Protein AF-A0A5N6Y9G9-F1 (afdb_monomer)

Sequence (95 aa):
MEILKATGQRFLAAAGPYSNHQIAESSEENFPEVASRLHEQVAVPSTGLRFMVDTSPMKKILGISFRPLQDSVIETVSSVLEVIFALSRTMFIKF

Secondary structure (DSSP, 8-state):
---GGGTT-----------HHHHHHHHHHH-HHHHTTSPPP-PPPS-S-PPP---HHHHHHH--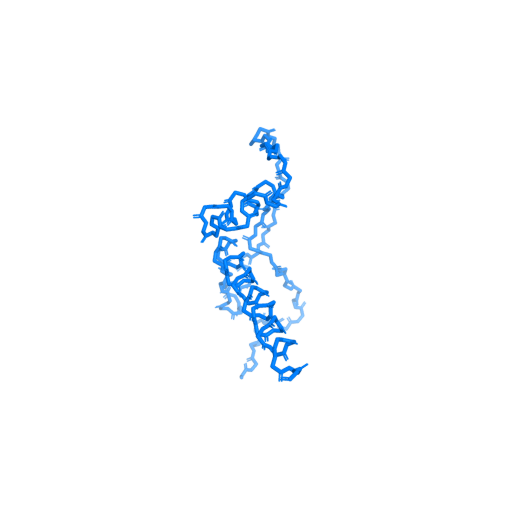-PPPHHHHHHHHHHHHHHHHHHHHHHHTT--

Radius of gyration: 19.17 Å; Cα contacts (8 Å, |Δi|>4): 55; chains: 1; bounding box: 38×26×59 Å

Foldseek 3Di:
DDQPVCPPDDADPDQWDDDPLVLLVLCCVQPVVCVVVDDDRDDDDPDDDDDDDDRVCCCPRVVDHDDDPSVVSNVVVVVVVVVVVVVVVVVVPPD

Solvent-accessible surface area (backbone atoms only — not comparable to full-atom values): 6318 Å² total; per-residue (Å²): 135,86,61,77,88,53,68,97,62,85,77,60,94,62,78,70,92,84,53,73,39,60,54,50,52,50,43,37,78,77,35,66,88,51,42,89,75,54,76,88,80,64,82,74,79,84,81,68,93,69,91,81,80,87,34,60,60,35,40,77,71,71,66,47,77,72,74,57,68,59,62,55,49,51,55,50,53,50,55,52,49,54,51,54,53,52,52,53,57,62,63,73,71,75,126

Structure (mmCIF, N/CA/C/O backbone):
data_AF-A0A5N6Y9G9-F1
#
_entry.id   AF-A0A5N6Y9G9-F1
#
loop_
_atom_site.group_PDB
_atom_site.id
_atom_site.type_symbol
_atom_site.label_atom_id
_atom_site.label_alt_id
_atom_site.label_comp_id
_atom_site.label_asym_id
_atom_site.label_entity_id
_atom_site.label_seq_id
_atom_site.pdbx_PDB_ins_code
_atom_site.Cartn_x
_atom_site.Cartn_y
_atom_site.Cartn_z
_atom_site.occupancy
_atom_site.B_iso_or_equiv
_atom_site.auth_seq_id
_atom_site.auth_comp_id
_atom_site.auth_asym_id
_atom_site.auth_atom_id
_atom_site.pdbx_PDB_model_num
ATOM 1 N N . MET A 1 1 ? -22.063 -9.953 9.340 1.00 64.56 1 MET A N 1
ATOM 2 C CA . MET A 1 1 ? -22.439 -9.679 10.743 1.00 64.56 1 MET A CA 1
ATOM 3 C C . MET A 1 1 ? -21.906 -8.302 11.092 1.00 64.56 1 MET A C 1
ATOM 5 O O . MET A 1 1 ? -20.766 -8.018 10.749 1.00 64.56 1 MET A O 1
ATOM 9 N N . GLU A 1 2 ? -22.735 -7.433 11.658 1.00 80.62 2 GLU A N 1
ATOM 10 C CA . GLU A 1 2 ? -22.360 -6.057 12.003 1.00 80.62 2 GLU A CA 1
ATOM 11 C C . GLU A 1 2 ? -21.494 -6.020 13.278 1.00 80.62 2 GLU A C 1
ATOM 13 O O . GLU A 1 2 ? -21.703 -6.816 14.195 1.00 80.62 2 GLU A O 1
ATOM 18 N N . ILE A 1 3 ? -20.511 -5.113 13.343 1.00 90.69 3 ILE A N 1
ATOM 19 C CA . ILE A 1 3 ? -19.613 -4.953 14.497 1.00 90.69 3 ILE A CA 1
ATOM 20 C C . ILE A 1 3 ? -20.118 -3.783 15.343 1.00 90.69 3 ILE A C 1
ATOM 22 O O . ILE A 1 3 ? -19.809 -2.635 15.050 1.00 90.69 3 ILE A O 1
ATOM 26 N N . LEU A 1 4 ? -20.841 -4.061 16.433 1.00 93.69 4 LEU A N 1
ATOM 27 C CA . LEU A 1 4 ? -21.430 -3.021 17.299 1.00 93.69 4 LEU A CA 1
ATOM 28 C C . LEU A 1 4 ? -20.407 -1.999 17.825 1.00 93.69 4 LEU A C 1
ATOM 30 O O . LEU A 1 4 ? -20.722 -0.827 18.004 1.00 93.69 4 LEU A O 1
ATOM 34 N N . LYS A 1 5 ? -19.155 -2.421 18.047 1.00 93.94 5 LYS A N 1
ATOM 35 C CA . LYS A 1 5 ? -18.071 -1.521 18.476 1.00 93.94 5 LYS A CA 1
ATOM 36 C C . LYS A 1 5 ? -17.685 -0.489 17.410 1.00 93.94 5 LYS A C 1
ATOM 38 O O . LYS A 1 5 ? -17.033 0.486 17.755 1.00 93.94 5 LYS A O 1
ATOM 43 N N . ALA A 1 6 ? -18.052 -0.691 16.145 1.00 94.94 6 ALA A N 1
ATOM 44 C CA . ALA A 1 6 ? -17.754 0.230 15.052 1.00 94.94 6 ALA A CA 1
ATOM 45 C C . ALA A 1 6 ? -18.750 1.400 14.946 1.00 94.94 6 ALA A C 1
ATOM 47 O O . ALA A 1 6 ? -18.464 2.378 14.254 1.00 94.94 6 ALA A O 1
ATOM 48 N N . THR A 1 7 ? -19.894 1.332 15.634 1.00 94.94 7 THR A N 1
ATOM 49 C CA . THR A 1 7 ? -20.942 2.358 15.577 1.00 94.94 7 THR A CA 1
ATOM 50 C C . THR A 1 7 ? -20.417 3.731 15.998 1.00 94.94 7 THR A C 1
ATOM 52 O O . THR A 1 7 ? -19.802 3.881 17.051 1.00 94.94 7 THR A O 1
ATOM 55 N N . GLY A 1 8 ? -20.666 4.745 15.164 1.00 95.00 8 GLY A N 1
ATOM 56 C CA . GLY A 1 8 ? -20.258 6.132 15.416 1.00 95.00 8 GLY A CA 1
ATOM 57 C C . GLY A 1 8 ? -18.765 6.423 15.217 1.00 95.00 8 GLY A C 1
ATOM 58 O O . GLY A 1 8 ? -18.345 7.556 15.440 1.00 95.00 8 GLY A O 1
ATOM 59 N N . GLN A 1 9 ? -17.959 5.445 14.786 1.00 95.06 9 GLN A N 1
ATOM 60 C CA . GLN A 1 9 ? -16.524 5.632 14.562 1.00 95.06 9 GLN A CA 1
ATOM 61 C C . GLN A 1 9 ? -16.193 5.898 13.091 1.00 95.06 9 GLN A C 1
ATOM 63 O O . GLN A 1 9 ? -16.831 5.375 12.178 1.00 95.06 9 GLN A O 1
ATOM 68 N N . ARG A 1 10 ? -15.142 6.692 12.859 1.00 95.00 10 ARG A N 1
ATOM 69 C CA . ARG A 1 10 ? -14.519 6.854 11.540 1.00 95.00 10 ARG A CA 1
ATOM 70 C C . ARG A 1 10 ? -13.197 6.113 11.538 1.00 95.00 10 ARG A C 1
ATOM 72 O O . ARG A 1 10 ? -12.354 6.343 12.400 1.00 95.00 10 ARG A O 1
ATOM 79 N N . PHE A 1 11 ? -13.020 5.254 10.548 1.00 95.25 11 PHE A N 1
ATOM 80 C CA . PHE A 1 11 ? -11.820 4.450 10.412 1.00 95.25 11 PHE A CA 1
ATOM 81 C C . PHE A 1 11 ? -10.939 4.989 9.293 1.00 95.25 11 PHE A C 1
ATOM 83 O O . PHE A 1 11 ? -11.419 5.270 8.196 1.00 95.25 11 PHE A O 1
ATOM 90 N N . LEU A 1 12 ? -9.645 5.124 9.573 1.00 94.25 12 LEU A N 1
ATOM 91 C CA . LEU A 1 12 ? -8.664 5.528 8.578 1.00 94.25 12 LEU A CA 1
ATOM 92 C C . LEU A 1 12 ? -8.082 4.289 7.896 1.00 94.25 12 LEU A C 1
ATOM 94 O O . LEU A 1 12 ? -7.347 3.516 8.513 1.00 94.25 12 LEU A O 1
ATOM 98 N N . ALA A 1 13 ? -8.399 4.120 6.614 1.00 93.88 13 ALA A N 1
ATOM 99 C CA . ALA A 1 13 ? -7.8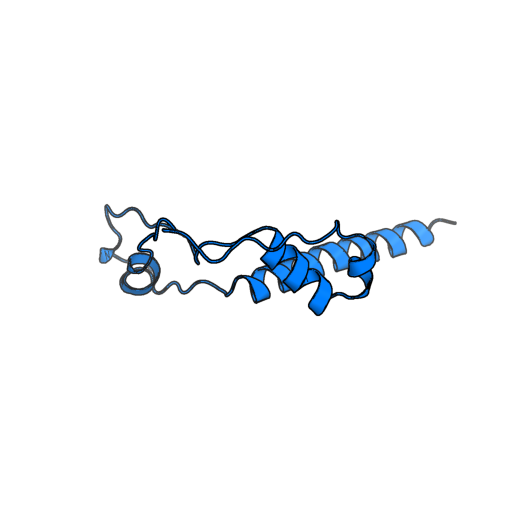70 3.038 5.800 1.00 93.88 13 ALA A CA 1
ATOM 100 C C . ALA A 1 13 ? -6.505 3.413 5.202 1.00 93.88 13 ALA A C 1
ATOM 102 O O . ALA A 1 13 ? -6.427 3.873 4.066 1.00 93.88 13 ALA A O 1
ATOM 103 N N . ALA A 1 14 ? -5.434 3.245 5.978 1.00 91.56 14 ALA A N 1
ATOM 104 C CA . ALA A 1 14 ? -4.070 3.492 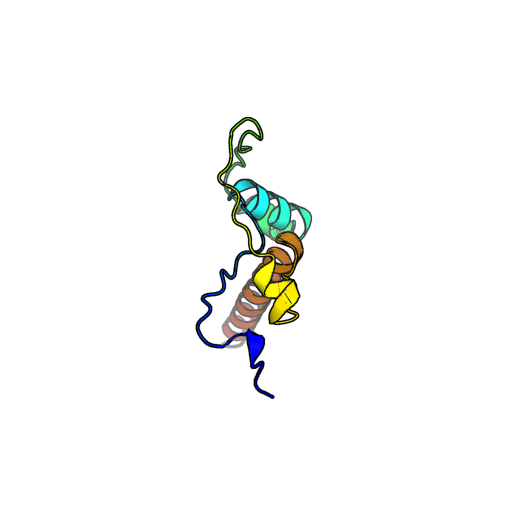5.519 1.00 91.56 14 ALA A CA 1
ATOM 105 C C . ALA A 1 14 ? -3.092 2.442 6.073 1.00 91.56 14 ALA A C 1
ATOM 107 O O . ALA A 1 14 ? -3.068 2.169 7.274 1.00 91.56 14 ALA A O 1
ATOM 108 N N . ALA A 1 15 ? -2.271 1.866 5.191 1.00 90.44 15 ALA A N 1
ATOM 109 C CA . ALA A 1 15 ? -1.245 0.884 5.556 1.00 90.44 15 ALA A CA 1
ATOM 110 C C . ALA A 1 15 ? 0.040 1.541 6.090 1.00 90.44 15 ALA A C 1
ATOM 112 O O . ALA A 1 15 ? 0.752 0.957 6.901 1.00 90.44 15 ALA A O 1
ATOM 113 N N . GLY A 1 16 ? 0.324 2.764 5.643 1.00 87.00 16 GLY A N 1
ATOM 114 C CA . GLY A 1 16 ? 1.519 3.518 5.999 1.00 87.00 16 GLY A CA 1
ATOM 115 C C . GLY A 1 16 ? 1.897 4.521 4.906 1.00 87.00 16 GLY A C 1
ATOM 116 O O . GLY A 1 16 ? 1.267 4.536 3.844 1.00 87.00 16 GLY A O 1
ATOM 117 N N . PRO A 1 17 ? 2.899 5.378 5.157 1.00 87.44 17 PRO A N 1
ATOM 118 C CA . PRO A 1 17 ? 3.442 6.263 4.138 1.00 87.44 17 PRO A CA 1
ATOM 119 C C . PRO A 1 17 ? 4.234 5.465 3.095 1.00 87.44 17 PRO A C 1
ATOM 121 O O . PRO A 1 17 ? 4.885 4.475 3.425 1.00 87.44 17 PRO A O 1
ATOM 124 N N . TYR A 1 18 ? 4.232 5.947 1.858 1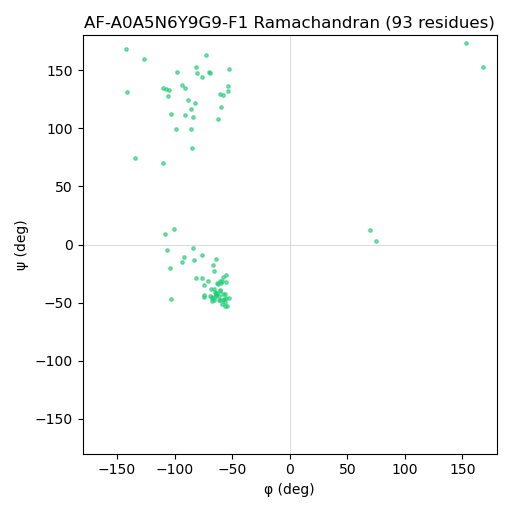.00 89.50 18 TYR A N 1
ATOM 125 C CA . TYR A 1 18 ? 5.042 5.411 0.768 1.00 89.50 18 TYR A CA 1
ATOM 126 C C . TYR A 1 18 ? 5.558 6.543 -0.124 1.00 89.50 18 TYR A C 1
ATOM 128 O O . TYR A 1 18 ? 5.109 7.687 -0.013 1.00 89.50 18 TYR A O 1
ATOM 136 N N . SER A 1 19 ? 6.501 6.231 -1.010 1.00 90.31 19 SER A N 1
ATOM 137 C CA . SER A 1 19 ? 7.006 7.153 -2.027 1.00 90.31 19 SER A CA 1
ATOM 138 C C . SER A 1 19 ? 6.927 6.551 -3.428 1.00 90.31 19 SER A C 1
ATOM 140 O O . SER A 1 19 ? 6.887 5.333 -3.596 1.00 90.31 19 SER A O 1
ATOM 142 N N . ASN A 1 20 ? 6.958 7.413 -4.447 1.00 92.50 20 ASN A N 1
ATOM 143 C CA . ASN A 1 20 ? 7.033 6.968 -5.841 1.00 92.50 20 ASN A CA 1
ATOM 144 C C . ASN A 1 20 ? 8.307 6.156 -6.113 1.00 92.50 20 ASN A C 1
ATOM 146 O O . ASN A 1 20 ? 8.269 5.238 -6.923 1.00 92.50 20 ASN A O 1
ATOM 150 N N . HIS A 1 21 ? 9.402 6.456 -5.406 1.00 92.19 21 HIS A N 1
ATOM 151 C CA . HIS A 1 21 ? 10.632 5.672 -5.481 1.00 92.19 21 HIS A CA 1
ATOM 152 C C . HIS A 1 21 ? 10.410 4.229 -5.020 1.00 92.19 21 HIS A C 1
ATOM 154 O O . HIS A 1 21 ? 10.743 3.322 -5.761 1.00 92.19 21 HIS A O 1
ATOM 160 N N . GLN A 1 22 ? 9.750 4.006 -3.876 1.00 93.06 22 GLN A N 1
ATOM 161 C CA . GLN A 1 22 ? 9.463 2.646 -3.389 1.00 93.06 22 GLN A CA 1
ATOM 162 C C . GLN A 1 22 ? 8.559 1.854 -4.347 1.00 93.06 22 GLN A C 1
ATOM 164 O O . GLN A 1 22 ? 8.696 0.642 -4.473 1.00 93.06 22 GLN A O 1
ATOM 169 N N . ILE A 1 23 ? 7.625 2.527 -5.028 1.00 94.19 23 ILE A N 1
ATOM 170 C CA . ILE A 1 23 ? 6.773 1.887 -6.041 1.00 94.19 23 ILE A CA 1
ATOM 171 C C . ILE A 1 23 ? 7.598 1.506 -7.279 1.00 94.19 23 ILE A C 1
ATOM 173 O O . ILE A 1 23 ? 7.440 0.401 -7.797 1.00 94.19 23 ILE A O 1
ATOM 177 N N . ALA A 1 24 ? 8.465 2.407 -7.754 1.00 93.19 24 ALA A N 1
ATOM 178 C CA . ALA A 1 24 ? 9.323 2.168 -8.913 1.00 93.19 24 ALA A CA 1
ATOM 179 C C . ALA A 1 24 ? 10.348 1.058 -8.639 1.00 93.19 24 ALA A C 1
ATOM 181 O O . ALA A 1 24 ? 10.428 0.117 -9.420 1.00 93.19 24 ALA A O 1
ATOM 182 N N . GLU A 1 25 ? 11.037 1.116 -7.498 1.00 92.69 25 GLU A N 1
ATOM 183 C CA . GLU A 1 25 ? 11.962 0.091 -7.001 1.00 92.69 25 GLU A CA 1
ATOM 184 C C . GLU A 1 25 ? 11.277 -1.279 -6.935 1.00 92.69 25 GLU A C 1
ATOM 186 O O . GLU A 1 25 ? 11.714 -2.221 -7.591 1.00 92.69 25 GLU A O 1
ATOM 191 N N . SER A 1 26 ? 10.116 -1.365 -6.274 1.00 94.38 26 SER A N 1
ATOM 192 C CA . SER A 1 26 ? 9.339 -2.608 -6.207 1.00 94.38 26 SER A CA 1
ATOM 193 C C . SER A 1 26 ? 8.918 -3.131 -7.585 1.00 94.38 26 SER A C 1
ATOM 195 O O . SER A 1 26 ? 8.792 -4.343 -7.755 1.00 94.38 26 SER A O 1
ATOM 197 N N . SER A 1 27 ? 8.649 -2.250 -8.552 1.00 93.62 27 SER A N 1
ATOM 198 C CA . SER A 1 27 ? 8.261 -2.652 -9.909 1.00 93.62 27 SER A CA 1
ATOM 199 C C . SER A 1 27 ? 9.461 -3.176 -10.699 1.00 93.62 27 SER A C 1
ATOM 201 O O . SER A 1 27 ? 9.347 -4.199 -11.364 1.00 93.62 27 SER A O 1
ATOM 203 N N . GLU A 1 28 ? 10.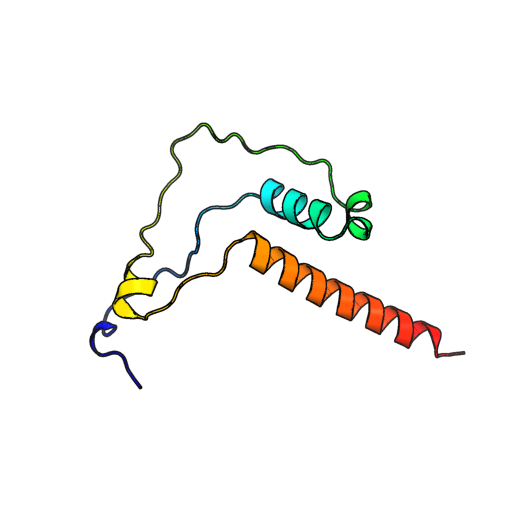609 -2.506 -10.603 1.00 92.44 28 GLU A N 1
ATOM 204 C CA . GLU A 1 28 ? 11.854 -2.889 -11.276 1.00 92.44 28 GLU A CA 1
ATOM 205 C C . GLU A 1 28 ? 12.390 -4.238 -10.780 1.00 92.44 28 GLU A C 1
ATOM 207 O O . GLU A 1 28 ? 12.750 -5.088 -11.592 1.00 92.44 28 GLU A O 1
ATOM 212 N N . GLU A 1 29 ? 12.372 -4.471 -9.464 1.00 93.31 29 GLU A N 1
ATOM 213 C CA . GLU A 1 29 ? 12.840 -5.723 -8.856 1.00 93.31 29 GLU A CA 1
ATOM 214 C C . GLU A 1 29 ? 12.015 -6.950 -9.275 1.00 93.31 29 GLU A C 1
ATOM 216 O O . GLU A 1 29 ? 12.550 -8.054 -9.369 1.00 93.31 29 GLU A O 1
ATOM 221 N N . ASN A 1 30 ? 10.710 -6.770 -9.510 1.00 95.00 30 ASN A N 1
ATOM 222 C CA . ASN A 1 30 ? 9.772 -7.875 -9.745 1.00 95.00 30 ASN A CA 1
ATOM 223 C C . ASN A 1 30 ? 9.375 -8.042 -11.218 1.00 95.00 30 ASN A C 1
ATOM 225 O O . ASN A 1 30 ? 8.945 -9.128 -11.604 1.00 95.00 30 ASN A O 1
ATOM 229 N N . PHE A 1 31 ? 9.541 -7.004 -12.042 1.00 94.06 31 PHE A N 1
ATOM 230 C CA . PHE A 1 31 ? 9.209 -7.011 -13.470 1.00 94.06 31 PHE A CA 1
ATOM 231 C C . PHE A 1 31 ? 10.353 -6.385 -14.288 1.00 94.06 31 PHE A C 1
ATOM 233 O O . PHE A 1 31 ? 10.239 -5.253 -14.767 1.00 94.06 31 PHE A O 1
ATOM 240 N N . PRO A 1 32 ? 11.482 -7.088 -14.485 1.00 90.31 32 PRO A N 1
ATOM 241 C CA . PRO A 1 32 ? 12.633 -6.546 -15.211 1.00 90.31 32 PRO A CA 1
ATOM 242 C C . PRO A 1 32 ? 12.293 -6.049 -16.627 1.00 90.31 32 PRO A C 1
ATOM 244 O O . PRO A 1 32 ? 12.937 -5.142 -17.153 1.00 90.31 32 PRO A O 1
ATOM 247 N N . GLU A 1 33 ? 11.247 -6.596 -17.252 1.00 87.94 33 GLU A N 1
ATOM 248 C CA . GLU A 1 33 ? 10.746 -6.166 -18.556 1.00 87.94 33 GLU A CA 1
ATOM 249 C C . GLU A 1 33 ? 10.162 -4.744 -18.563 1.00 87.94 33 GLU A C 1
ATOM 251 O O . GLU A 1 33 ? 10.115 -4.109 -19.621 1.00 87.94 33 GLU A O 1
ATOM 256 N N . VAL A 1 34 ? 9.735 -4.214 -17.408 1.00 89.06 34 VAL A N 1
ATOM 257 C CA . VAL A 1 34 ? 9.245 -2.830 -17.295 1.00 89.06 34 VAL A CA 1
ATOM 258 C C . VAL A 1 34 ? 10.336 -1.850 -16.883 1.00 89.06 34 VAL A C 1
ATOM 260 O O . VAL A 1 34 ? 10.151 -0.653 -17.093 1.00 89.06 34 VAL A O 1
ATOM 263 N N . ALA A 1 35 ? 11.477 -2.330 -16.379 1.00 86.62 35 ALA A N 1
ATOM 264 C CA . ALA A 1 35 ? 12.574 -1.503 -15.871 1.00 86.62 35 ALA A CA 1
ATOM 265 C C . ALA A 1 35 ? 13.027 -0.438 -16.883 1.00 86.62 35 ALA A C 1
ATOM 267 O O . ALA A 1 35 ? 13.104 0.745 -16.564 1.00 86.62 35 ALA A O 1
ATOM 268 N N . SER A 1 36 ? 13.202 -0.831 -18.151 1.00 88.06 36 SER A N 1
ATOM 269 C CA . SER A 1 36 ? 13.611 0.077 -19.240 1.00 88.06 36 SER A CA 1
ATOM 270 C C . SER A 1 36 ? 12.605 1.192 -19.564 1.00 88.06 36 SER A C 1
ATOM 272 O O . SER A 1 36 ? 12.922 2.114 -20.313 1.00 88.06 36 SER A O 1
ATOM 274 N N . ARG A 1 37 ? 11.381 1.103 -19.034 1.00 88.38 37 ARG A N 1
ATOM 275 C CA . ARG A 1 37 ? 10.281 2.049 -19.264 1.00 88.38 37 ARG A CA 1
ATOM 276 C C . ARG A 1 37 ? 10.009 2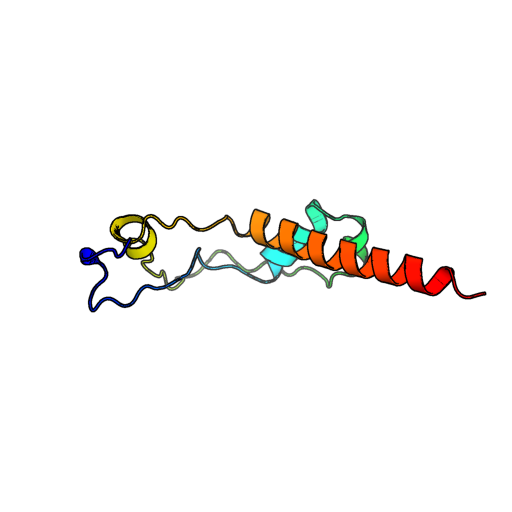.937 -18.050 1.00 88.38 37 ARG A C 1
ATOM 278 O O . ARG A 1 37 ? 9.133 3.799 -18.130 1.00 88.38 37 ARG A O 1
ATOM 285 N N . LEU A 1 38 ? 10.700 2.710 -16.934 1.00 89.25 38 LEU A N 1
ATOM 286 C CA . LEU A 1 38 ? 10.597 3.545 -15.744 1.00 89.25 38 LEU A CA 1
ATOM 287 C C . LEU A 1 38 ? 11.470 4.797 -15.898 1.00 89.25 38 LEU A C 1
ATOM 289 O O . LEU A 1 38 ? 12.460 4.811 -16.627 1.00 89.25 38 LEU A O 1
ATOM 293 N N . HIS A 1 39 ? 11.071 5.872 -15.220 1.00 86.56 39 HIS A N 1
ATOM 294 C CA . HIS A 1 39 ? 11.900 7.071 -15.116 1.00 86.56 39 HIS A CA 1
ATOM 295 C C . HIS A 1 39 ? 13.079 6.815 -14.171 1.00 86.56 39 HIS A C 1
ATOM 297 O O . HIS A 1 39 ? 13.033 5.902 -13.347 1.00 86.56 39 HIS A O 1
ATOM 303 N N . GLU A 1 40 ? 14.100 7.669 -14.249 1.00 87.50 40 GLU A N 1
ATOM 304 C CA . GLU A 1 40 ? 15.206 7.658 -13.293 1.00 87.50 40 GLU A CA 1
ATOM 305 C C . GLU A 1 40 ? 14.687 7.745 -11.850 1.00 87.50 40 GLU A C 1
ATOM 307 O O . GLU A 1 40 ? 13.830 8.569 -11.510 1.00 87.50 40 GLU A O 1
ATOM 312 N N . GLN A 1 41 ? 15.204 6.861 -11.002 1.00 86.62 41 GLN A N 1
ATOM 313 C CA . GLN A 1 41 ? 14.770 6.741 -9.623 1.00 86.62 41 GLN A CA 1
ATOM 314 C C . GLN A 1 41 ? 15.528 7.719 -8.724 1.00 86.62 41 GLN A C 1
ATOM 316 O O . GLN A 1 41 ? 16.735 7.597 -8.530 1.00 86.62 41 GLN A O 1
ATOM 321 N N . VAL A 1 42 ? 14.806 8.661 -8.112 1.00 86.00 42 VAL A N 1
ATOM 322 C CA . VAL A 1 42 ? 15.367 9.563 -7.097 1.00 86.00 42 VAL A CA 1
ATOM 323 C C . VAL A 1 42 ? 14.927 9.097 -5.716 1.00 86.00 42 VAL A C 1
ATOM 325 O O . VAL A 1 42 ? 13.746 9.183 -5.367 1.00 86.00 42 VAL A O 1
ATOM 328 N N . ALA A 1 43 ? 15.885 8.620 -4.919 1.00 85.38 43 ALA A N 1
ATOM 329 C CA . ALA A 1 43 ? 15.617 8.157 -3.567 1.00 85.38 43 ALA A CA 1
ATOM 330 C C . ALA A 1 43 ? 15.054 9.287 -2.695 1.00 85.38 43 ALA A C 1
ATOM 332 O O . ALA A 1 43 ? 15.615 10.381 -2.613 1.00 85.38 43 ALA A O 1
ATOM 333 N N . VAL A 1 44 ? 13.942 9.012 -2.010 1.00 84.19 44 VAL A N 1
ATOM 334 C CA . VAL A 1 44 ? 13.364 9.958 -1.050 1.00 84.19 44 VAL A CA 1
ATOM 335 C C . VAL A 1 44 ? 14.104 9.817 0.280 1.00 84.19 44 VAL A C 1
ATOM 337 O O . VAL A 1 44 ? 14.068 8.728 0.863 1.00 84.19 44 VAL A O 1
ATOM 340 N N . PRO A 1 45 ? 14.729 10.888 0.808 1.00 81.75 45 PRO A N 1
ATOM 341 C CA . PRO A 1 45 ? 15.452 10.820 2.070 1.00 81.75 45 PRO A CA 1
ATOM 342 C C . PRO A 1 45 ? 14.590 10.254 3.208 1.00 81.75 45 PRO A C 1
ATOM 344 O O . PRO A 1 45 ? 13.423 10.617 3.400 1.00 81.75 45 PRO A O 1
ATOM 347 N N . SER A 1 46 ? 15.178 9.362 4.004 1.00 73.69 46 SER A N 1
ATOM 348 C CA . SER A 1 46 ? 14.557 8.845 5.231 1.00 73.69 46 SER A CA 1
ATOM 349 C C . SER A 1 46 ? 14.610 9.852 6.388 1.00 73.69 46 SER A C 1
ATOM 351 O O . SER A 1 46 ? 13.969 9.651 7.417 1.00 73.69 46 SER A O 1
ATOM 353 N N . THR A 1 47 ? 15.338 10.955 6.216 1.00 64.88 47 THR A N 1
ATOM 354 C CA . THR A 1 47 ? 15.604 11.960 7.242 1.00 64.88 47 THR A CA 1
ATOM 355 C C . THR A 1 47 ? 14.483 13.000 7.299 1.00 64.88 47 THR A C 1
ATOM 357 O O . THR A 1 47 ? 14.445 13.929 6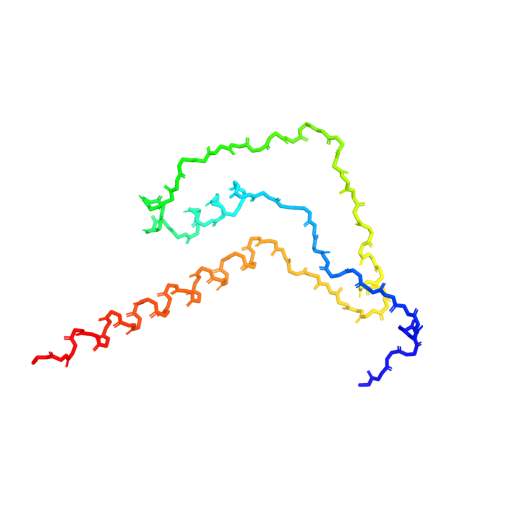.495 1.00 64.88 47 THR A O 1
ATOM 360 N N . GLY A 1 48 ? 13.563 12.860 8.254 1.00 66.31 48 GLY A N 1
ATOM 361 C CA . GLY A 1 48 ? 12.557 13.882 8.550 1.00 66.31 48 GLY A CA 1
ATOM 362 C C . GLY A 1 48 ? 11.437 13.386 9.463 1.00 66.31 48 GLY A C 1
ATOM 363 O O . GLY A 1 48 ? 11.110 12.200 9.471 1.00 66.31 48 GLY A O 1
ATOM 364 N N . LEU A 1 49 ? 10.828 14.303 10.222 1.00 62.91 49 LEU A N 1
ATOM 365 C CA . LEU A 1 49 ? 9.570 14.045 10.927 1.00 62.91 49 LEU A CA 1
ATOM 366 C C . LEU A 1 49 ? 8.487 13.748 9.884 1.00 62.91 49 LEU A C 1
ATOM 368 O O . LEU A 1 49 ? 8.049 14.640 9.160 1.00 62.91 49 LEU A O 1
ATOM 372 N N . ARG A 1 50 ? 8.064 12.487 9.791 1.00 73.38 50 ARG A N 1
ATOM 373 C CA . ARG A 1 50 ? 6.902 12.095 8.990 1.00 73.38 50 ARG A CA 1
ATOM 374 C C . ARG A 1 50 ? 5.671 12.154 9.881 1.00 73.38 50 ARG A C 1
ATOM 376 O O . ARG A 1 50 ? 5.699 11.652 11.003 1.00 73.38 50 ARG A O 1
ATOM 383 N N . PHE A 1 51 ? 4.585 12.738 9.381 1.00 78.56 51 PHE A N 1
ATOM 384 C CA . PHE A 1 51 ? 3.294 12.602 10.044 1.00 78.56 51 PHE A CA 1
ATOM 385 C C . PHE A 1 51 ? 2.940 11.115 10.109 1.00 78.56 51 PHE A C 1
ATOM 387 O O . PHE A 1 51 ? 2.826 10.448 9.080 1.00 78.56 51 PHE A O 1
ATOM 394 N N . MET A 1 52 ? 2.806 10.593 11.324 1.00 77.62 52 MET A N 1
ATOM 395 C CA . MET A 1 52 ? 2.312 9.245 11.550 1.00 77.62 52 MET A CA 1
ATOM 396 C C . MET A 1 52 ? 0.809 9.291 11.775 1.00 77.62 52 MET A C 1
ATOM 398 O O . MET A 1 52 ? 0.300 10.149 12.495 1.00 77.62 52 MET A O 1
ATOM 402 N N . VAL A 1 53 ? 0.109 8.344 11.165 1.00 85.75 53 VAL A N 1
ATOM 403 C CA . VAL A 1 53 ? -1.324 8.146 11.361 1.00 85.75 53 VAL A CA 1
ATOM 404 C C . VAL A 1 53 ? -1.551 6.887 12.190 1.00 85.75 53 VAL A C 1
ATOM 406 O O . VAL A 1 53 ? -0.943 5.852 11.920 1.00 85.75 53 VAL A O 1
ATOM 409 N N . ASP A 1 54 ? -2.420 6.962 13.200 1.00 90.19 54 ASP A N 1
ATOM 410 C CA . ASP A 1 54 ? -2.856 5.772 13.934 1.00 90.19 54 ASP A CA 1
ATOM 411 C C . ASP A 1 54 ? -4.007 5.103 13.183 1.00 90.19 54 ASP A C 1
ATOM 413 O O . ASP A 1 54 ? -5.125 5.614 13.116 1.00 90.19 54 ASP A O 1
ATOM 417 N N . THR A 1 55 ? -3.721 3.939 12.608 1.00 93.31 55 THR A N 1
ATOM 418 C CA . THR A 1 55 ? -4.704 3.101 11.911 1.00 93.31 55 THR A CA 1
ATOM 419 C C . THR A 1 55 ? -5.033 1.843 12.717 1.00 93.31 55 THR A C 1
ATOM 421 O O . THR A 1 55 ? -5.771 0.973 12.251 1.00 93.31 55 THR A O 1
ATOM 424 N N . SER A 1 56 ? -4.566 1.748 13.972 1.00 93.94 56 SER A N 1
ATOM 425 C CA . SER A 1 56 ? -4.801 0.597 14.849 1.00 93.94 56 SER A CA 1
ATOM 426 C C . SER A 1 56 ? -6.280 0.261 15.108 1.00 93.94 56 SER A C 1
ATOM 428 O O . SER A 1 56 ? -6.562 -0.933 15.279 1.00 93.94 56 SER A O 1
ATOM 430 N N . PRO A 1 57 ? -7.251 1.205 15.072 1.00 95.50 57 PRO A N 1
ATOM 431 C CA . PRO A 1 57 ? -8.673 0.863 15.150 1.00 95.50 57 PRO A CA 1
ATOM 432 C C . PRO A 1 57 ? -9.151 -0.078 14.034 1.00 95.50 57 PRO A C 1
ATOM 434 O O . PRO A 1 57 ? -10.002 -0.926 14.299 1.00 95.50 57 PRO A O 1
ATOM 437 N N . MET A 1 58 ? -8.571 -0.008 12.826 1.00 95.69 58 MET A N 1
ATOM 438 C CA . MET A 1 58 ? -8.897 -0.932 11.724 1.00 95.69 58 MET A CA 1
ATOM 439 C C . MET A 1 58 ? -8.651 -2.385 12.137 1.00 95.69 58 MET A C 1
ATOM 441 O O . MET A 1 58 ? -9.523 -3.239 11.996 1.00 95.69 58 MET A O 1
ATOM 445 N N . LYS A 1 59 ? -7.488 -2.657 12.735 1.00 95.06 59 LYS A N 1
ATOM 446 C CA . LYS A 1 59 ? -7.124 -4.005 13.179 1.00 95.06 59 LYS A CA 1
ATOM 447 C C . LYS A 1 59 ? -7.883 -4.420 14.436 1.00 95.06 59 LYS A C 1
ATOM 449 O O . LYS A 1 59 ? -8.384 -5.535 14.509 1.00 95.06 59 LYS A O 1
ATOM 454 N N . LYS A 1 60 ? -7.969 -3.534 15.431 1.00 95.81 60 LYS A N 1
ATOM 455 C CA . LYS A 1 60 ? -8.527 -3.859 16.756 1.00 95.81 60 LYS A CA 1
ATOM 456 C C . LYS A 1 60 ? -10.051 -3.990 16.761 1.00 95.81 60 LYS A C 1
ATOM 458 O O . LYS A 1 60 ? -10.575 -4.786 17.534 1.00 95.81 60 LYS A O 1
ATOM 463 N N . ILE A 1 61 ? -10.755 -3.191 15.956 1.00 96.38 61 ILE A N 1
ATOM 464 C CA . ILE A 1 61 ? -12.224 -3.147 15.945 1.00 96.38 61 ILE A CA 1
ATOM 465 C C . ILE A 1 61 ? -12.776 -3.903 14.745 1.00 96.38 61 ILE A C 1
ATOM 467 O O . ILE A 1 61 ? -13.685 -4.708 14.919 1.00 96.38 61 ILE A O 1
ATOM 471 N N . LEU A 1 62 ? -12.225 -3.671 13.549 1.00 94.94 62 LEU A N 1
ATOM 472 C CA . LEU A 1 62 ? -12.731 -4.293 12.321 1.00 94.94 62 LEU A CA 1
ATOM 473 C C . LEU A 1 62 ? -12.042 -5.621 11.983 1.00 94.94 62 LEU A C 1
ATOM 475 O O . LEU A 1 62 ? -12.503 -6.325 11.092 1.00 94.94 62 LEU A O 1
ATOM 479 N N . GLY A 1 63 ? -10.942 -5.972 12.660 1.00 94.75 63 GLY A N 1
ATOM 480 C CA . GLY A 1 63 ? -10.153 -7.163 12.328 1.00 94.75 63 GLY A CA 1
ATOM 481 C C . GLY A 1 63 ? -9.394 -7.050 11.001 1.00 94.75 63 GLY A C 1
ATOM 482 O O . GLY A 1 63 ? -8.879 -8.049 10.506 1.00 94.75 63 GLY A O 1
ATOM 483 N N . ILE A 1 64 ? -9.309 -5.851 10.415 1.00 94.62 64 ILE A N 1
ATOM 484 C CA . ILE A 1 64 ? -8.698 -5.626 9.102 1.00 94.62 64 ILE A CA 1
ATOM 485 C C . ILE A 1 64 ? -7.203 -5.364 9.275 1.00 94.62 64 ILE A C 1
ATOM 487 O O . ILE A 1 64 ? -6.796 -4.440 9.980 1.00 94.62 64 ILE A O 1
ATOM 491 N N . SER A 1 65 ? -6.385 -6.166 8.595 1.00 93.94 65 SER A N 1
ATOM 492 C CA . SER A 1 65 ? -4.949 -5.926 8.439 1.00 93.94 65 SER A CA 1
ATOM 493 C C . SER A 1 65 ? -4.664 -5.542 6.992 1.00 93.94 65 SER A C 1
ATOM 495 O O . SER A 1 65 ? -5.198 -6.161 6.074 1.00 93.94 65 SER A O 1
ATOM 497 N N . PHE A 1 66 ? -3.852 -4.507 6.787 1.00 93.94 66 PHE A N 1
ATOM 498 C CA . PHE A 1 66 ? -3.485 -4.073 5.444 1.00 93.94 66 PHE A CA 1
ATOM 499 C C . PHE A 1 66 ? -2.381 -4.944 4.863 1.00 93.94 66 PHE A C 1
ATOM 501 O O . PHE A 1 66 ? -1.499 -5.410 5.587 1.00 93.94 66 PHE A O 1
ATOM 508 N N . ARG A 1 67 ? -2.431 -5.117 3.543 1.00 94.81 67 ARG A N 1
ATOM 509 C CA . ARG A 1 67 ? -1.344 -5.734 2.790 1.00 94.81 67 ARG A CA 1
ATOM 510 C C . ARG A 1 67 ? -0.121 -4.808 2.767 1.00 94.81 67 ARG A C 1
ATOM 512 O O . ARG A 1 67 ? -0.299 -3.585 2.757 1.00 94.81 67 ARG A O 1
ATOM 519 N N . PRO A 1 68 ? 1.099 -5.365 2.748 1.00 94.44 68 PRO A N 1
ATOM 520 C CA . PRO A 1 68 ? 2.305 -4.607 2.449 1.00 94.44 68 PRO A CA 1
ATOM 521 C C . PRO A 1 68 ? 2.186 -3.835 1.126 1.00 94.44 68 PRO A C 1
ATOM 523 O O . PRO A 1 68 ? 1.477 -4.247 0.201 1.00 94.44 68 PRO A O 1
ATOM 526 N N . LEU A 1 69 ? 2.900 -2.708 1.032 1.00 94.94 69 LEU A N 1
ATOM 527 C CA . LEU A 1 69 ? 2.960 -1.908 -0.195 1.00 94.94 69 LEU A CA 1
ATOM 528 C C . LEU A 1 69 ? 3.471 -2.747 -1.371 1.00 94.94 69 LEU A C 1
ATOM 530 O O . LEU A 1 69 ? 2.857 -2.717 -2.430 1.00 94.94 69 LEU A O 1
ATOM 534 N N . GLN A 1 70 ? 4.554 -3.499 -1.160 1.00 95.56 70 GLN A N 1
ATOM 535 C CA . GLN A 1 70 ? 5.202 -4.322 -2.181 1.00 95.56 70 GLN A CA 1
ATOM 536 C C . GLN A 1 70 ? 4.216 -5.313 -2.814 1.00 95.56 70 GLN A C 1
ATOM 538 O O . GLN A 1 70 ? 4.011 -5.268 -4.021 1.00 95.56 70 GLN A O 1
ATOM 543 N N . ASP A 1 71 ? 3.510 -6.106 -2.002 1.00 96.81 71 ASP A N 1
ATOM 544 C CA . ASP A 1 71 ? 2.484 -7.042 -2.484 1.00 96.81 7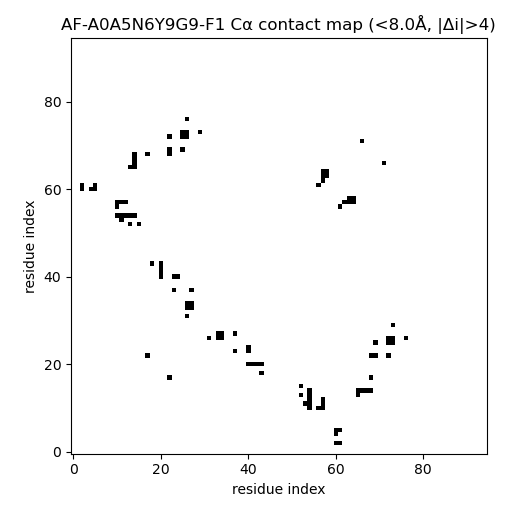1 ASP A CA 1
ATOM 545 C C . ASP A 1 71 ? 1.399 -6.326 -3.302 1.00 96.81 71 ASP A C 1
ATOM 547 O O . ASP A 1 71 ? 1.004 -6.783 -4.372 1.00 96.81 71 ASP A O 1
ATOM 551 N N . SER A 1 72 ? 0.947 -5.159 -2.828 1.00 97.06 72 SER A N 1
ATOM 552 C CA . SER A 1 72 ? -0.078 -4.370 -3.522 1.00 97.06 72 SER A CA 1
ATOM 553 C C . SER A 1 72 ? 0.416 -3.839 -4.873 1.00 97.06 72 SER A C 1
ATOM 555 O O . SER A 1 72 ? -0.349 -3.815 -5.837 1.00 97.06 72 SER A O 1
ATOM 557 N N . VAL A 1 73 ? 1.683 -3.419 -4.957 1.00 96.69 73 VAL A N 1
ATOM 558 C CA . VAL A 1 73 ? 2.321 -2.970 -6.204 1.00 96.69 73 VAL A CA 1
ATOM 559 C C . VAL A 1 73 ? 2.472 -4.144 -7.167 1.00 96.69 73 VAL A C 1
ATOM 561 O O . VAL A 1 73 ? 2.038 -4.031 -8.311 1.00 96.69 73 VAL A O 1
ATOM 564 N N . ILE A 1 74 ? 3.001 -5.279 -6.703 1.00 96.88 74 ILE A N 1
ATOM 565 C CA . ILE A 1 74 ? 3.230 -6.472 -7.528 1.00 96.88 74 ILE A CA 1
ATOM 566 C C . ILE A 1 74 ? 1.923 -6.978 -8.138 1.00 96.88 74 ILE A C 1
ATOM 568 O O . ILE A 1 74 ? 1.835 -7.140 -9.355 1.00 96.88 74 ILE A O 1
ATO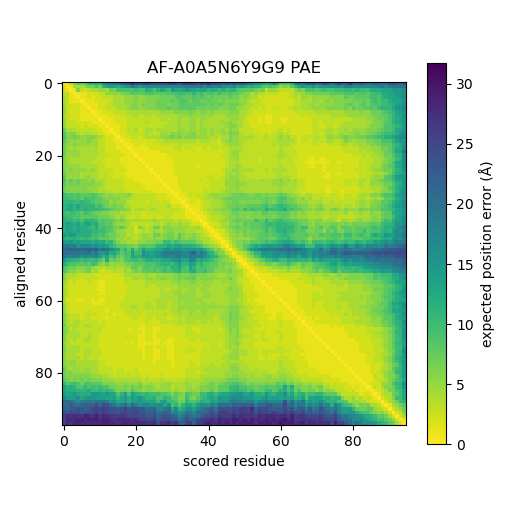M 572 N N . GLU A 1 75 ? 0.885 -7.171 -7.321 1.00 97.31 75 GLU A N 1
ATOM 573 C CA . GLU A 1 75 ? -0.419 -7.639 -7.805 1.00 97.31 75 GLU A CA 1
ATOM 574 C C . GLU A 1 75 ? -1.032 -6.666 -8.823 1.00 97.31 75 GLU A C 1
ATOM 576 O O . GLU A 1 75 ? -1.590 -7.086 -9.839 1.00 97.31 75 GLU A O 1
ATOM 581 N N . THR A 1 76 ? -0.903 -5.357 -8.582 1.00 96.81 76 THR A N 1
ATOM 582 C CA . THR A 1 76 ? -1.445 -4.335 -9.487 1.00 96.81 76 THR A CA 1
ATOM 583 C C . THR A 1 76 ? -0.702 -4.322 -10.822 1.00 96.81 76 THR A C 1
ATOM 585 O O . THR A 1 76 ? -1.339 -4.301 -11.875 1.00 96.81 76 THR A O 1
ATOM 588 N N . VAL A 1 77 ? 0.634 -4.359 -10.804 1.00 95.62 77 VAL A N 1
ATOM 589 C CA . VAL A 1 77 ? 1.449 -4.373 -12.027 1.00 95.62 77 VAL A CA 1
ATOM 590 C C . VAL A 1 77 ? 1.198 -5.651 -12.828 1.00 95.62 77 VAL A C 1
ATOM 592 O O . VAL A 1 77 ? 0.973 -5.553 -14.034 1.00 95.62 77 VAL A O 1
ATOM 595 N N . SER A 1 78 ? 1.120 -6.817 -12.173 1.00 95.81 78 SER A N 1
ATOM 596 C CA . SER A 1 78 ? 0.755 -8.085 -12.828 1.00 95.81 78 SER A CA 1
ATOM 597 C C . SER A 1 78 ? -0.592 -7.972 -13.536 1.00 95.81 78 SER A C 1
ATOM 599 O O . SER A 1 78 ? -0.690 -8.249 -14.729 1.00 95.81 78 SER A O 1
ATOM 601 N N . SER A 1 79 ? -1.615 -7.465 -12.837 1.00 96.81 79 SER A N 1
ATOM 602 C CA . SER A 1 79 ? -2.959 -7.280 -13.395 1.00 96.81 79 SER A CA 1
ATOM 603 C C . SER A 1 79 ? -2.959 -6.385 -14.642 1.00 96.81 79 SER A C 1
ATOM 605 O O . SER A 1 79 ? -3.599 -6.701 -15.647 1.00 96.81 79 SER A O 1
ATOM 607 N N . VAL A 1 80 ? -2.200 -5.286 -14.622 1.00 94.25 80 VAL A N 1
ATOM 608 C CA . VAL A 1 80 ? -2.072 -4.382 -15.775 1.00 94.25 80 VAL A CA 1
ATOM 609 C C . VAL A 1 80 ? -1.341 -5.058 -16.941 1.00 94.25 80 VAL A C 1
ATOM 611 O O . VAL A 1 80 ? -1.790 -4.954 -18.086 1.00 94.25 80 VAL A O 1
ATOM 614 N N . LEU A 1 81 ? -0.236 -5.759 -16.676 1.00 92.06 81 LEU A N 1
ATOM 615 C CA . LEU A 1 81 ? 0.541 -6.458 -17.704 1.00 92.06 81 LEU A CA 1
ATOM 616 C C . LEU A 1 81 ? -0.266 -7.581 -18.360 1.00 92.06 81 LEU A C 1
ATOM 618 O O . LEU A 1 81 ? -0.265 -7.694 -19.586 1.00 92.06 81 LEU A O 1
ATOM 622 N N . GLU A 1 82 ? -1.018 -8.353 -17.576 1.00 94.25 82 GLU A N 1
ATOM 623 C CA . GLU A 1 82 ? -1.924 -9.392 -18.073 1.00 94.25 82 GLU A CA 1
ATOM 624 C C . GLU A 1 82 ? -2.928 -8.829 -19.086 1.00 94.25 82 GLU A C 1
ATOM 626 O O . GLU A 1 82 ? -3.096 -9.388 -20.175 1.00 94.25 82 GLU A O 1
ATOM 631 N N . VAL A 1 83 ? -3.542 -7.681 -18.777 1.00 93.88 83 VAL A N 1
ATOM 632 C CA . VAL A 1 83 ? -4.477 -7.004 -19.688 1.00 93.88 83 VAL A CA 1
ATOM 633 C C . VAL A 1 83 ? -3.768 -6.527 -20.956 1.00 93.88 83 VAL A C 1
ATOM 635 O O . VAL A 1 83 ? -4.267 -6.752 -22.060 1.00 93.88 83 VAL A O 1
ATOM 638 N N . ILE A 1 84 ? -2.587 -5.912 -20.840 1.00 88.75 84 ILE A N 1
ATOM 639 C CA . ILE A 1 84 ? -1.811 -5.437 -21.999 1.00 88.75 84 ILE A CA 1
ATOM 640 C C . ILE A 1 84 ? -1.429 -6.604 -22.922 1.00 88.75 84 ILE A C 1
ATOM 642 O O . ILE A 1 84 ? -1.572 -6.514 -24.148 1.00 88.75 84 ILE A O 1
ATOM 646 N N . PHE A 1 85 ? -0.973 -7.719 -22.354 1.00 86.12 85 PHE A N 1
ATOM 647 C CA . PHE A 1 85 ? -0.601 -8.903 -23.123 1.00 86.12 85 PHE A CA 1
ATOM 648 C C . PHE A 1 85 ? -1.814 -9.573 -23.776 1.00 86.12 85 PHE A C 1
ATOM 650 O O . PHE A 1 85 ? -1.728 -9.984 -24.937 1.00 86.12 85 PHE A O 1
ATOM 657 N N . ALA A 1 86 ? -2.960 -9.631 -23.093 1.00 87.06 86 ALA A N 1
ATOM 658 C CA . ALA A 1 86 ? -4.205 -10.141 -23.667 1.00 87.06 86 ALA A CA 1
ATOM 659 C C . ALA A 1 86 ? -4.694 -9.286 -24.851 1.00 87.06 86 ALA A C 1
ATOM 661 O O . ALA A 1 86 ? -5.077 -9.823 -25.898 1.00 87.06 86 ALA A O 1
ATOM 662 N N . LEU A 1 87 ? -4.626 -7.956 -24.729 1.00 78.69 87 LEU A N 1
ATOM 663 C CA . LEU A 1 87 ? -4.993 -7.029 -25.803 1.00 78.69 87 LEU A CA 1
ATOM 664 C C . LEU A 1 87 ? -4.068 -7.163 -27.013 1.00 78.69 87 LEU A C 1
ATOM 666 O O . LEU A 1 87 ? -4.543 -7.190 -28.148 1.00 78.69 87 LEU A O 1
ATOM 670 N N . SER A 1 88 ? -2.766 -7.325 -26.773 1.00 79.12 88 SER A N 1
ATOM 671 C CA . SER A 1 88 ? -1.779 -7.520 -27.836 1.00 79.12 88 SER A CA 1
ATOM 672 C C . SER A 1 88 ? -2.089 -8.792 -28.631 1.00 79.12 88 SER A C 1
ATOM 674 O O . SER A 1 88 ? -2.203 -8.749 -29.852 1.00 79.12 88 SER A O 1
ATOM 676 N N . ARG A 1 89 ? -2.352 -9.917 -27.951 1.00 75.50 89 ARG A N 1
ATOM 677 C CA . ARG A 1 89 ? -2.726 -11.186 -28.603 1.00 75.50 89 ARG A CA 1
ATOM 678 C C . ARG A 1 89 ? -4.015 -11.078 -29.417 1.00 75.50 89 ARG A C 1
ATOM 680 O O . ARG A 1 89 ? -4.084 -11.622 -30.509 1.00 75.50 89 ARG A O 1
ATOM 687 N N . THR A 1 90 ? -5.013 -10.351 -28.921 1.00 69.88 90 THR A N 1
ATOM 688 C CA . THR A 1 90 ? -6.303 -10.189 -29.616 1.00 69.88 90 THR A CA 1
ATOM 689 C C . THR A 1 90 ? -6.177 -9.314 -30.868 1.00 69.88 90 THR A C 1
ATOM 691 O O . THR A 1 90 ? -6.883 -9.531 -31.852 1.00 69.88 90 THR A O 1
ATOM 694 N N . MET A 1 91 ? -5.259 -8.345 -30.863 1.00 60.16 91 MET A N 1
ATOM 695 C CA . MET A 1 91 ? -5.036 -7.440 -31.992 1.00 60.16 91 MET A CA 1
ATOM 696 C C . MET A 1 91 ? -4.268 -8.105 -33.148 1.00 60.16 91 MET A C 1
ATOM 698 O O . MET A 1 91 ? -4.510 -7.766 -34.302 1.00 60.16 91 MET A O 1
ATOM 702 N N . PHE A 1 92 ? -3.418 -9.100 -32.864 1.00 57.00 92 PHE A N 1
ATOM 703 C CA . PHE A 1 92 ? -2.651 -9.840 -33.879 1.00 57.00 92 PHE A CA 1
ATOM 704 C C . PHE A 1 92 ? -3.408 -11.008 -34.552 1.00 57.00 92 PHE A C 1
ATOM 706 O O . PHE A 1 92 ? -2.868 -11.604 -35.477 1.00 57.00 92 PHE A O 1
ATOM 713 N N . ILE A 1 93 ? -4.650 -11.329 -34.153 1.00 53.53 93 ILE A N 1
ATOM 714 C CA . ILE A 1 93 ? -5.458 -12.429 -34.747 1.00 53.53 93 ILE A CA 1
ATOM 715 C C . ILE A 1 93 ? -6.501 -11.900 -35.764 1.00 53.53 93 ILE A C 1
ATOM 717 O O . ILE A 1 93 ? -7.406 -12.611 -36.189 1.00 53.53 93 ILE A O 1
ATOM 721 N N . LYS A 1 94 ? -6.395 -10.638 -36.193 1.00 45.94 94 LYS A N 1
ATOM 722 C CA . LYS A 1 94 ? -7.227 -10.076 -37.271 1.00 45.94 94 LYS A CA 1
ATOM 723 C C . LYS A 1 94 ? -6.406 -9.810 -38.534 1.00 45.94 94 LYS A C 1
ATOM 725 O O . LYS A 1 94 ? -6.221 -8.647 -38.857 1.00 45.94 94 LYS A O 1
ATOM 730 N N . PHE A 1 95 ? -5.953 -10.851 -39.233 1.00 41.78 95 PHE A N 1
ATOM 731 C CA . PHE A 1 95 ? -5.668 -10.831 -40.678 1.00 41.78 95 PHE A CA 1
ATOM 732 C C . PHE A 1 95 ? -5.810 -12.237 -41.256 1.00 41.78 95 PHE A C 1
ATOM 734 O O . PHE A 1 95 ? -5.294 -13.180 -40.618 1.00 41.78 95 PHE A O 1
#

pLDDT: mean 87.53, std 11.61, range [41.78, 97.31]

Organism: NCBI:txid656916

Mean predicted aligned error: 6.6 Å